Protein AF-A0A925M366-F1 (afdb_monomer_lite)

Secondary structure (DSSP, 8-state):
--------------------HHHHHHHHHHHHHHHHHHHHHHHHHHHHHHHHHHHHHHHHHHHHHHHHHHHHHHHHHSSS--EEE-SSTT--EEEE-TTHHHHHSS-GG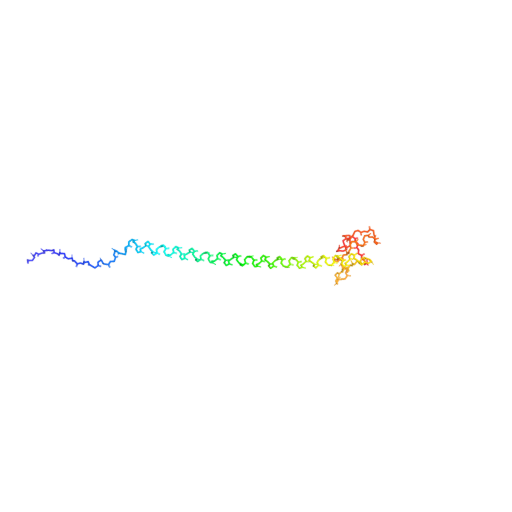GTGGGSS----

pLDDT: mean 82.75, std 18.47, range [36.94, 98.25]

Sequence (120 aa):
MTKRQFQPSQKPAQAAKGETAAARSQSFEGTLEAQVQTRTAALQRENEQLRAELQAQQQVEAALRQREEQFRTLVNNVPGAVYSAAFDDDWTIAFISDAIAKLSGYPAADFINNKARSFN

Foldseek 3Di:
DDDDDDDDDDDDPPPDDDPDPVNVVVVVVVVVVVVVVVVVVVVVVVVVVVVVVVVVVVVVVVVVVVVVVVVLVVQVPDPAKDWQADPDPQSATCFIDQRVCVVPVDGRVCRHRCNNHGPD

Structure (mmCIF, N/CA/C/O backbone):
data_AF-A0A925M366-F1
#
_entry.id   AF-A0A925M366-F1
#
loop_
_atom_site.group_PDB
_atom_site.id
_atom_site.type_symbol
_atom_site.label_atom_id
_atom_site.label_alt_id
_atom_site.label_comp_id
_atom_site.label_asym_id
_atom_site.label_entity_id
_atom_site.label_seq_id
_atom_site.pdbx_PDB_ins_code
_atom_site.Cartn_x
_atom_site.Cartn_y
_atom_site.Cartn_z
_atom_site.occupancy
_atom_site.B_iso_or_equiv
_atom_site.auth_seq_id
_atom_site.auth_comp_id
_atom_site.auth_asym_id
_atom_site.auth_atom_id
_atom_site.pdbx_PDB_model_num
ATOM 1 N N . MET A 1 1 ? -31.324 -17.890 105.536 1.00 40.03 1 MET A N 1
ATOM 2 C CA . MET A 1 1 ? -32.429 -18.646 104.903 1.00 40.03 1 MET A CA 1
ATOM 3 C C . MET A 1 1 ? -32.949 -17.796 103.743 1.00 40.03 1 MET A C 1
ATOM 5 O O . MET A 1 1 ? -33.721 -16.886 103.968 1.00 40.03 1 MET A O 1
ATOM 9 N N . THR A 1 2 ? -32.288 -17.757 102.588 1.00 42.16 2 THR A N 1
ATOM 10 C CA . THR A 1 2 ? -32.441 -18.664 101.430 1.00 42.16 2 THR A CA 1
ATOM 11 C C . THR A 1 2 ? -33.893 -18.919 101.032 1.00 42.16 2 THR A C 1
ATOM 13 O O . THR A 1 2 ? -34.525 -19.808 101.591 1.00 42.16 2 THR A O 1
ATOM 16 N N . LYS A 1 3 ? -34.347 -18.227 99.979 1.00 41.47 3 LYS A N 1
ATOM 17 C CA . LYS A 1 3 ? -34.915 -18.854 98.775 1.00 41.47 3 LYS A CA 1
ATOM 18 C C . LYS A 1 3 ? -34.764 -17.914 97.565 1.00 41.47 3 LYS A C 1
ATOM 20 O O . LYS A 1 3 ? -35.286 -16.807 97.554 1.00 41.47 3 LYS A O 1
ATOM 25 N N . ARG A 1 4 ? -34.002 -18.394 96.569 1.00 40.72 4 ARG A N 1
ATOM 26 C CA . ARG A 1 4 ? -34.076 -18.028 95.138 1.00 40.72 4 ARG A CA 1
ATOM 27 C C . ARG A 1 4 ? -35.538 -18.253 94.662 1.00 40.72 4 ARG A C 1
ATOM 29 O O . ARG A 1 4 ? -36.223 -19.065 95.272 1.00 40.72 4 ARG A O 1
ATOM 36 N N . GLN A 1 5 ? -36.066 -17.672 93.582 1.00 42.81 5 GLN A N 1
ATOM 37 C CA . GLN A 1 5 ? -35.532 -17.712 92.216 1.00 42.81 5 GLN A CA 1
ATOM 38 C C . GLN A 1 5 ? -36.506 -17.008 91.233 1.00 42.81 5 GLN A C 1
ATOM 40 O O . GLN A 1 5 ? -37.693 -16.914 91.524 1.00 42.81 5 GLN A O 1
ATOM 45 N N . PHE A 1 6 ? -35.974 -16.667 90.049 1.00 38.00 6 PHE A N 1
ATOM 46 C CA . PHE A 1 6 ? -36.615 -16.366 88.750 1.00 38.00 6 PHE A CA 1
ATOM 47 C C . PHE A 1 6 ? -36.906 -14.904 88.335 1.00 38.00 6 PHE A C 1
ATOM 49 O O . PHE A 1 6 ? -37.836 -14.257 88.799 1.00 38.00 6 PHE A O 1
ATOM 56 N N . GLN A 1 7 ? -36.100 -14.445 87.361 1.00 46.34 7 GLN A N 1
ATOM 57 C CA . GLN A 1 7 ? -36.382 -13.359 86.405 1.00 46.34 7 GLN A CA 1
ATOM 58 C C . GLN A 1 7 ? -37.343 -13.851 85.299 1.00 46.34 7 GLN A C 1
ATOM 60 O O . GLN A 1 7 ? -37.496 -15.062 85.122 1.00 46.34 7 GLN A O 1
ATOM 65 N N . PRO A 1 8 ? -37.903 -12.941 84.483 1.00 40.06 8 PRO A N 1
ATOM 66 C CA . PRO A 1 8 ? -37.316 -12.727 83.146 1.00 40.06 8 PRO A CA 1
ATOM 67 C C . PRO A 1 8 ? -37.178 -11.221 82.823 1.00 40.06 8 PRO A C 1
ATOM 69 O O . PRO A 1 8 ? -38.044 -10.421 83.145 1.00 40.06 8 PRO A O 1
ATOM 72 N N . SER A 1 9 ? -36.031 -10.728 82.347 1.00 50.91 9 SER A N 1
ATOM 73 C CA . SER A 1 9 ? -35.633 -10.709 80.927 1.00 50.91 9 SER A CA 1
ATOM 74 C C . SER A 1 9 ? -36.702 -10.136 79.986 1.00 50.91 9 SER A C 1
ATOM 76 O O . SER A 1 9 ? -37.484 -10.890 79.420 1.00 50.91 9 SER A O 1
ATOM 78 N N . GLN A 1 10 ? -36.668 -8.820 79.741 1.00 36.94 10 GLN A N 1
ATOM 79 C CA . GLN A 1 10 ? -37.194 -8.230 78.504 1.00 36.94 10 GLN A CA 1
ATOM 80 C C . GLN A 1 10 ? -36.236 -7.156 77.964 1.00 36.94 10 GLN A C 1
ATOM 82 O O . GLN A 1 10 ? -36.308 -5.983 78.311 1.00 36.94 10 GLN A O 1
ATOM 87 N N . LYS A 1 11 ? -35.338 -7.575 77.065 1.00 57.09 11 LYS A N 1
ATOM 88 C CA . LYS A 1 11 ? -35.085 -6.802 75.840 1.00 57.09 11 LYS A CA 1
ATOM 89 C C . LYS A 1 11 ? -36.143 -7.262 74.835 1.00 57.09 11 LYS A C 1
ATOM 91 O O . LYS A 1 11 ? -36.326 -8.470 74.690 1.00 57.09 11 LYS A O 1
ATOM 96 N N . PRO A 1 12 ? -36.770 -6.338 74.099 1.00 40.78 12 PRO A N 1
ATOM 97 C CA . PRO A 1 12 ? -36.483 -6.367 72.672 1.00 40.78 12 PRO A CA 1
ATOM 98 C C . PRO A 1 12 ? -36.425 -4.955 72.081 1.00 40.78 12 PRO A C 1
ATOM 100 O O . PRO A 1 12 ? -37.433 -4.279 71.934 1.00 40.78 12 PRO A O 1
ATOM 103 N N . ALA A 1 13 ? -35.236 -4.549 71.647 1.00 43.12 13 ALA A N 1
ATOM 104 C CA . ALA A 1 13 ? -35.101 -3.618 70.533 1.00 43.12 13 ALA A CA 1
ATOM 105 C C . ALA A 1 13 ? -34.623 -4.434 69.322 1.00 43.12 13 ALA A C 1
ATOM 107 O O . ALA A 1 13 ? -33.474 -4.350 68.905 1.00 43.12 13 ALA A O 1
ATOM 108 N N . GLN A 1 14 ? -35.488 -5.323 68.823 1.00 45.84 14 GLN A N 1
ATOM 109 C CA . GLN A 1 14 ? -35.376 -5.860 67.466 1.00 45.84 14 GLN A CA 1
ATOM 110 C C . GLN A 1 14 ? -36.300 -5.023 66.579 1.00 45.84 14 GLN A C 1
ATOM 112 O O . GLN A 1 14 ? -37.423 -5.416 66.292 1.00 45.84 14 GLN A O 1
ATOM 117 N N . ALA A 1 15 ? -35.833 -3.843 66.181 1.00 45.72 15 ALA A N 1
ATOM 118 C CA . ALA A 1 15 ? -36.471 -3.025 65.158 1.00 45.72 15 ALA A CA 1
ATOM 119 C C . ALA A 1 15 ? -35.486 -2.881 63.993 1.00 45.72 15 ALA A C 1
ATOM 121 O O . ALA A 1 15 ? -34.684 -1.960 63.991 1.00 45.72 15 ALA A O 1
ATOM 122 N N . ALA A 1 16 ? -35.483 -3.857 63.078 1.00 49.22 16 ALA A N 1
ATOM 123 C CA . ALA A 1 16 ? -34.928 -3.7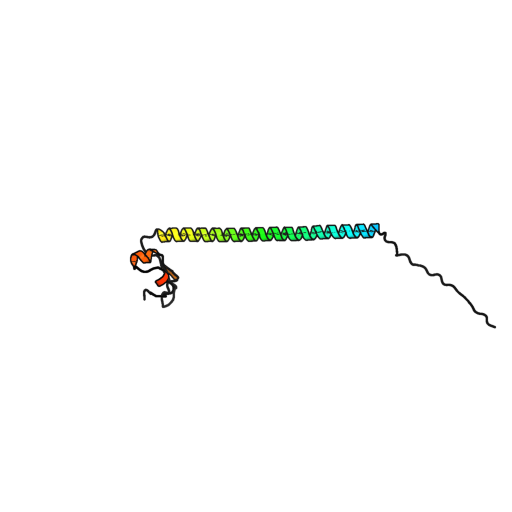56 61.717 1.00 49.22 16 ALA A CA 1
ATOM 124 C C . ALA A 1 16 ? -35.097 -5.099 60.974 1.00 49.22 16 ALA A C 1
ATOM 126 O O . ALA A 1 16 ? -34.134 -5.719 60.532 1.00 49.22 16 ALA A O 1
ATOM 127 N N . LYS A 1 17 ? -36.322 -5.624 60.890 1.00 51.56 17 LYS A N 1
ATOM 128 C CA . LYS A 1 17 ? -36.643 -6.754 60.002 1.00 51.56 17 LYS A CA 1
ATOM 129 C C . LYS A 1 17 ? -37.969 -6.454 59.323 1.00 51.56 17 LYS A C 1
ATOM 131 O O . LYS A 1 17 ? -39.011 -6.926 59.754 1.00 51.56 17 LYS A O 1
ATOM 136 N N . GLY A 1 18 ? -37.929 -5.579 58.328 1.00 52.38 18 GLY A N 1
ATOM 137 C CA . GLY A 1 18 ? -39.141 -5.141 57.647 1.00 52.38 18 GLY A CA 1
ATOM 138 C C . GLY A 1 18 ? -38.924 -4.016 56.650 1.00 52.38 18 GLY A C 1
ATOM 139 O O . GLY A 1 18 ? -39.794 -3.166 56.522 1.00 52.38 18 GLY A O 1
ATOM 140 N N . GLU A 1 19 ? -37.791 -3.979 55.947 1.00 52.44 19 GLU A N 1
ATOM 141 C CA . GLU A 1 19 ? -37.792 -3.293 54.654 1.00 52.44 19 GLU A CA 1
ATOM 142 C C . GLU A 1 19 ? -38.604 -4.167 53.697 1.00 52.44 19 GLU A C 1
ATOM 144 O O . GLU A 1 19 ? -3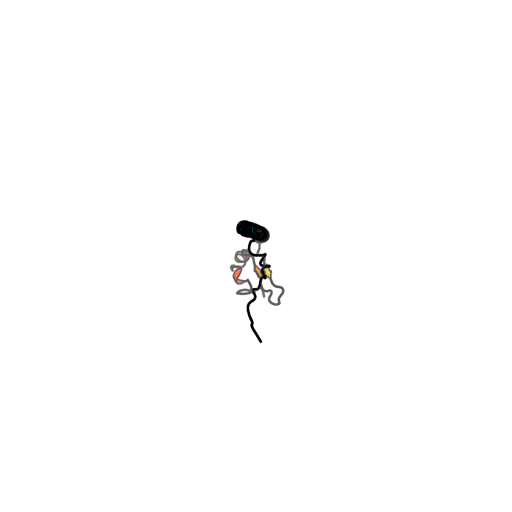8.306 -5.343 53.474 1.00 52.44 19 GLU A O 1
ATOM 149 N N . THR A 1 20 ? -39.727 -3.620 53.253 1.00 58.50 20 THR A N 1
ATOM 150 C CA . THR A 1 20 ? -40.792 -4.314 52.537 1.00 58.50 20 THR A CA 1
ATOM 151 C C . THR A 1 20 ? -40.269 -4.967 51.253 1.00 58.50 20 THR A C 1
ATOM 153 O O . THR A 1 20 ? -39.480 -4.385 50.510 1.00 58.50 20 THR A O 1
ATOM 156 N N . ALA A 1 21 ? -40.733 -6.184 50.948 1.00 61.47 21 ALA A N 1
ATOM 157 C CA . ALA A 1 21 ? -40.366 -6.914 49.727 1.00 61.47 21 ALA A CA 1
ATOM 158 C C . ALA A 1 21 ? -40.591 -6.091 48.436 1.00 61.47 21 ALA A C 1
ATOM 160 O O . ALA A 1 21 ? -39.875 -6.274 47.453 1.00 61.47 21 ALA A O 1
ATOM 161 N N . ALA A 1 22 ? -41.530 -5.139 48.467 1.00 61.41 22 ALA A N 1
ATOM 162 C CA . ALA A 1 22 ? -41.773 -4.168 47.404 1.00 61.41 22 ALA A CA 1
ATOM 163 C C . ALA A 1 22 ? -40.613 -3.168 47.226 1.00 61.41 22 ALA A C 1
ATOM 165 O O . ALA A 1 22 ? -40.162 -2.973 46.103 1.00 61.41 22 ALA A O 1
ATOM 166 N N . ALA A 1 23 ? -40.063 -2.605 48.311 1.00 65.38 23 ALA A N 1
ATOM 167 C CA . ALA A 1 23 ? -38.923 -1.685 48.250 1.00 65.38 23 ALA A CA 1
ATOM 168 C C . ALA A 1 23 ? -37.643 -2.385 47.758 1.00 65.38 23 ALA A C 1
ATOM 170 O O . ALA A 1 23 ? -36.874 -1.815 46.982 1.00 65.38 23 ALA A O 1
ATOM 171 N N . ARG A 1 24 ? -37.441 -3.651 48.153 1.00 69.69 24 ARG A N 1
ATOM 172 C CA . ARG A 1 24 ? -36.316 -4.477 47.682 1.00 69.69 24 ARG A CA 1
ATOM 173 C C . ARG A 1 24 ? -36.447 -4.848 46.201 1.00 69.69 24 ARG A C 1
ATOM 175 O O . ARG A 1 24 ? -35.441 -4.849 45.500 1.00 69.69 24 ARG A O 1
ATOM 182 N N . SER A 1 25 ? -37.667 -5.114 45.729 1.00 68.38 25 SER A N 1
ATOM 183 C CA . SER A 1 25 ? -37.940 -5.386 44.309 1.00 68.38 25 SER A CA 1
ATOM 184 C C . SER A 1 25 ? -37.753 -4.128 43.459 1.00 68.38 25 SER A C 1
ATOM 186 O O . SER A 1 25 ? -37.013 -4.174 42.488 1.00 68.38 25 SER A O 1
ATOM 188 N N . GLN A 1 26 ? -38.288 -2.981 43.892 1.00 72.62 26 GLN A N 1
ATOM 189 C CA . GLN A 1 26 ? -38.121 -1.695 43.198 1.00 72.62 26 GLN A CA 1
ATOM 190 C C . GLN A 1 26 ? -36.655 -1.239 43.135 1.00 72.62 26 GLN A C 1
ATOM 192 O O . GLN A 1 26 ? -36.201 -0.725 42.116 1.00 72.62 26 GLN A O 1
ATOM 197 N N . SER A 1 27 ? -35.884 -1.472 44.202 1.00 71.81 27 SER A N 1
ATOM 198 C CA . SER A 1 27 ? -34.450 -1.150 44.240 1.00 71.81 27 SER A CA 1
ATOM 199 C C . SER A 1 27 ? -33.619 -2.081 43.343 1.00 71.81 27 SER A C 1
ATOM 201 O O . SER A 1 27 ? -32.616 -1.661 42.762 1.00 71.81 27 SER A O 1
ATOM 203 N N . PHE A 1 28 ? -34.033 -3.345 43.205 1.00 77.62 28 PHE A N 1
ATOM 204 C CA . PHE A 1 28 ? -33.409 -4.310 42.297 1.00 77.62 28 PHE A CA 1
ATOM 205 C C . PHE A 1 28 ? -33.729 -4.012 40.822 1.00 77.62 28 PHE A C 1
ATOM 207 O O . PHE A 1 28 ? -32.852 -4.079 39.965 1.00 77.62 28 PHE A O 1
ATOM 214 N N . GLU A 1 29 ? -34.965 -3.615 40.526 1.00 76.00 29 GLU A N 1
ATOM 215 C CA . GLU A 1 29 ? -35.413 -3.255 39.177 1.00 76.00 29 GLU A CA 1
ATOM 216 C C . GLU A 1 29 ? -34.717 -1.975 38.685 1.00 76.00 29 GLU A C 1
ATOM 218 O O . GLU A 1 29 ? -34.107 -1.973 37.616 1.00 76.00 29 GLU A O 1
ATOM 223 N N . GLY A 1 30 ? -34.640 -0.941 39.534 1.00 84.38 30 GLY A N 1
ATOM 224 C CA . GLY A 1 30 ? -33.889 0.281 39.224 1.00 84.38 30 GLY A CA 1
ATOM 225 C C . GLY A 1 30 ? -32.380 0.059 39.045 1.00 84.38 30 GLY A C 1
ATOM 226 O O . GLY A 1 30 ? -31.742 0.731 38.233 1.00 84.38 30 GLY A O 1
ATOM 227 N N . THR A 1 31 ? -31.785 -0.916 39.746 1.00 84.38 31 THR A N 1
ATOM 228 C CA . THR A 1 31 ? -30.366 -1.269 39.536 1.00 84.38 31 THR A CA 1
ATOM 229 C C . THR A 1 31 ? -30.140 -2.061 38.251 1.00 84.38 31 THR A C 1
ATOM 231 O O . THR A 1 31 ? -29.103 -1.872 37.612 1.00 84.38 31 THR A O 1
ATOM 234 N N . LEU A 1 32 ? -31.091 -2.899 37.827 1.00 86.25 32 LEU A N 1
ATOM 235 C CA . LEU A 1 32 ? -31.013 -3.614 36.552 1.00 86.25 32 LEU A CA 1
ATOM 236 C C . LEU A 1 32 ? -31.153 -2.656 35.362 1.00 86.25 32 LEU A C 1
ATOM 238 O O . LEU A 1 32 ? -30.352 -2.720 34.429 1.00 86.25 32 LEU A O 1
ATOM 242 N N . GLU A 1 33 ? -32.107 -1.727 35.417 1.00 90.19 33 GLU A N 1
ATOM 243 C CA . GLU A 1 33 ? -32.285 -0.699 34.385 1.00 90.19 33 GLU A CA 1
ATOM 244 C C . GLU A 1 33 ? -31.044 0.190 34.249 1.00 90.19 33 GLU A C 1
ATOM 246 O O . GLU A 1 33 ? -30.544 0.392 33.139 1.00 90.19 33 GLU A O 1
ATOM 251 N N . ALA A 1 34 ? -30.476 0.641 35.373 1.00 88.50 34 ALA A N 1
ATOM 252 C CA . ALA A 1 34 ? -29.236 1.413 35.372 1.00 88.50 34 ALA A CA 1
ATOM 253 C C . ALA A 1 34 ? -28.059 0.621 34.769 1.00 88.50 34 ALA A C 1
ATOM 255 O O . ALA A 1 34 ? -27.248 1.176 34.017 1.00 88.50 34 ALA A O 1
ATOM 256 N N . GLN A 1 35 ? -27.969 -0.688 35.042 1.00 90.38 35 GLN A N 1
ATOM 257 C CA . GLN A 1 35 ? -26.951 -1.553 34.438 1.00 90.38 35 GLN A CA 1
ATOM 258 C C . GLN A 1 35 ? -27.147 -1.725 32.928 1.00 90.38 35 GLN A C 1
ATOM 260 O O . GLN A 1 35 ? -26.165 -1.653 32.183 1.00 90.38 35 GLN A O 1
ATOM 265 N N . VAL A 1 36 ? -28.382 -1.926 32.460 1.00 92.00 36 VAL A N 1
ATOM 266 C CA . VAL A 1 36 ? -28.694 -2.047 31.026 1.00 92.00 36 VAL A CA 1
ATOM 267 C C . VAL A 1 36 ? -28.353 -0.752 30.296 1.00 92.00 36 VAL A C 1
ATOM 269 O O . VAL A 1 36 ? -27.680 -0.801 29.266 1.00 92.00 36 VAL A O 1
ATOM 272 N N . GLN A 1 37 ? -28.736 0.403 30.842 1.00 91.69 37 GLN A N 1
ATOM 273 C CA . GLN A 1 37 ? -28.399 1.706 30.262 1.00 91.69 37 GLN A CA 1
ATOM 274 C C . GLN A 1 37 ? -26.884 1.916 30.194 1.00 91.69 37 GLN A C 1
ATOM 276 O O . GLN A 1 37 ? -26.356 2.286 29.146 1.00 91.69 37 GLN A O 1
ATOM 281 N N . THR A 1 38 ? -26.167 1.593 31.275 1.00 93.38 38 THR A N 1
ATOM 282 C CA . THR A 1 38 ? -24.704 1.728 31.333 1.00 93.38 38 THR A CA 1
ATOM 283 C C . THR A 1 38 ? -24.015 0.845 30.293 1.00 93.38 38 THR A C 1
ATOM 285 O O . THR A 1 38 ? -23.139 1.317 29.565 1.00 93.38 38 THR A O 1
ATOM 288 N N . ARG A 1 39 ? -24.420 -0.429 30.180 1.00 92.75 39 ARG A N 1
ATOM 289 C CA . ARG A 1 39 ? -23.857 -1.351 29.180 1.00 92.75 39 ARG A CA 1
ATOM 290 C C . ARG A 1 39 ? -24.211 -0.941 27.755 1.00 92.75 39 ARG A C 1
ATOM 292 O O . ARG A 1 39 ? -23.345 -0.996 26.890 1.00 92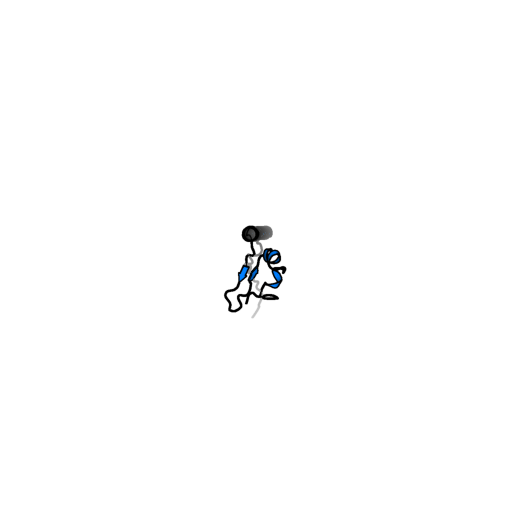.75 39 ARG A O 1
ATOM 299 N N . THR A 1 40 ? -25.440 -0.493 27.517 1.00 91.81 40 THR A N 1
ATOM 300 C CA . THR A 1 40 ? -25.879 -0.030 26.191 1.00 91.81 40 THR A CA 1
ATOM 301 C C . THR A 1 40 ? -25.068 1.184 25.748 1.00 91.81 40 THR A C 1
ATOM 303 O O . THR A 1 40 ? -24.543 1.191 24.638 1.00 91.81 40 THR A O 1
ATOM 306 N N . ALA A 1 41 ? -24.852 2.152 26.642 1.00 93.81 41 ALA A N 1
ATOM 307 C CA . ALA A 1 41 ? -24.026 3.323 26.362 1.00 93.81 41 ALA A CA 1
ATOM 308 C C . ALA A 1 41 ? -22.538 2.981 26.158 1.00 93.81 41 ALA A C 1
ATOM 310 O O . ALA A 1 41 ? -21.837 3.683 25.432 1.00 93.81 41 ALA A O 1
ATOM 311 N N . ALA A 1 42 ? -22.018 1.937 26.811 1.00 93.50 42 ALA A N 1
ATOM 312 C CA . ALA A 1 42 ? -20.653 1.461 26.573 1.00 93.50 42 ALA A CA 1
ATOM 313 C C . ALA A 1 42 ? -20.522 0.800 2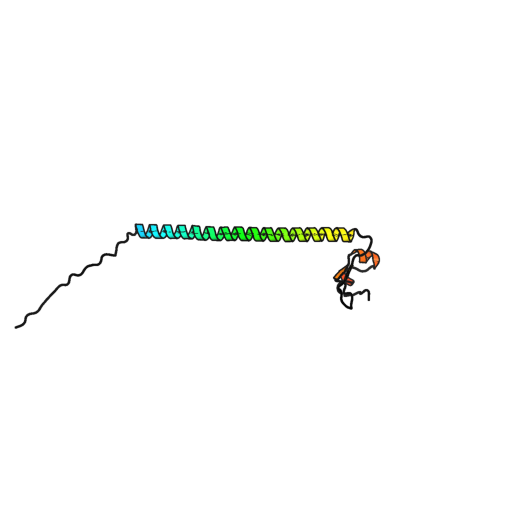5.190 1.00 93.50 42 ALA A C 1
ATOM 315 O O . ALA A 1 42 ? -19.626 1.160 24.432 1.00 93.50 42 ALA A O 1
ATOM 316 N N . LEU A 1 43 ? -21.458 -0.085 24.832 1.00 94.50 43 LEU A N 1
ATOM 317 C CA . LEU A 1 43 ? -21.481 -0.757 23.529 1.00 94.50 43 LEU A CA 1
ATOM 318 C C . LEU A 1 43 ? -21.698 0.217 22.370 1.00 94.50 43 LEU A C 1
ATOM 320 O O . LEU A 1 43 ? -21.092 0.062 21.317 1.00 94.50 43 LEU A O 1
ATOM 324 N N . GLN A 1 44 ? -22.554 1.225 22.546 1.00 96.06 44 GLN A N 1
ATOM 325 C CA . GLN A 1 44 ? -22.765 2.260 21.533 1.00 96.06 44 GLN A CA 1
ATOM 326 C C . GLN A 1 44 ? -21.483 3.049 21.277 1.00 96.06 44 GLN A C 1
ATOM 328 O O . GLN A 1 44 ? -21.100 3.207 20.122 1.00 96.06 44 GLN A O 1
ATOM 333 N N . ARG A 1 45 ? -20.779 3.452 22.341 1.00 95.38 45 ARG A N 1
ATOM 334 C CA . ARG A 1 45 ? -19.481 4.128 22.219 1.00 95.38 45 ARG A CA 1
ATOM 335 C C . ARG A 1 45 ? -18.445 3.260 21.511 1.00 95.38 45 ARG A C 1
ATOM 337 O O . ARG A 1 45 ? -17.753 3.745 20.625 1.00 95.38 45 ARG A O 1
ATOM 344 N N . GLU A 1 46 ? -18.367 1.979 21.859 1.00 96.00 46 GLU A N 1
ATOM 345 C CA . GLU A 1 46 ? -17.472 1.036 21.183 1.00 96.00 46 GLU A CA 1
ATOM 346 C C . GLU A 1 46 ? -17.841 0.872 19.701 1.00 96.00 46 GLU A C 1
ATOM 348 O O . GLU A 1 46 ? -16.971 0.886 18.834 1.00 96.00 46 GLU A O 1
ATOM 353 N N . ASN A 1 47 ? -19.134 0.790 19.380 1.00 97.06 47 ASN A N 1
ATOM 354 C CA . ASN A 1 47 ? -19.588 0.680 17.997 1.00 97.06 47 ASN A CA 1
ATOM 355 C C . ASN A 1 47 ? -19.251 1.932 17.177 1.00 97.06 47 ASN A C 1
ATOM 357 O O . ASN A 1 47 ? -18.830 1.816 16.028 1.00 97.06 47 ASN A O 1
ATOM 361 N N . GLU A 1 48 ? -19.421 3.118 17.758 1.00 97.50 48 GLU A N 1
ATOM 362 C CA . GLU A 1 48 ? -19.045 4.388 17.133 1.00 97.50 48 GLU A CA 1
ATOM 363 C C . GLU A 1 48 ? -17.537 4.469 16.896 1.00 97.50 48 GLU A C 1
ATOM 365 O O . GLU A 1 48 ? -17.113 4.831 15.796 1.00 97.50 48 GLU A O 1
ATOM 370 N N . GLN A 1 49 ? -16.734 4.059 17.881 1.00 97.44 49 GLN A N 1
ATOM 371 C CA . GLN A 1 49 ? -15.282 4.013 17.745 1.00 97.44 49 GLN A CA 1
ATOM 372 C C . GLN A 1 49 ? -14.857 3.058 16.621 1.00 97.44 49 GLN A C 1
ATOM 374 O O . GLN A 1 49 ? -14.112 3.458 15.728 1.00 97.44 49 GLN A O 1
ATOM 379 N N . LEU A 1 50 ? -15.380 1.829 16.602 1.00 97.75 50 LEU A N 1
ATOM 380 C CA . LEU A 1 50 ? -15.060 0.845 15.563 1.00 97.75 50 LEU A CA 1
ATOM 381 C C . LEU A 1 50 ? -15.466 1.327 14.165 1.00 97.75 50 LEU A C 1
ATOM 383 O O . LEU A 1 50 ? -14.743 1.106 13.194 1.00 97.75 50 LEU A O 1
ATOM 387 N N . ARG A 1 51 ? -16.608 2.013 14.041 1.00 98.00 51 ARG A N 1
ATOM 388 C CA . ARG A 1 51 ? -17.023 2.616 12.765 1.00 98.00 51 ARG A CA 1
ATOM 389 C C . ARG A 1 51 ? -16.057 3.707 12.317 1.00 98.00 51 ARG A C 1
ATOM 391 O O . ARG A 1 51 ? -15.729 3.755 11.133 1.00 98.00 51 ARG A O 1
ATOM 398 N N . ALA A 1 52 ? -15.603 4.557 13.236 1.00 97.50 52 ALA A N 1
ATOM 399 C CA . ALA A 1 52 ? -14.633 5.601 12.928 1.00 97.50 52 ALA A CA 1
ATOM 400 C C . ALA A 1 52 ? -13.283 5.007 12.492 1.00 97.50 52 ALA A C 1
ATOM 402 O O . ALA A 1 52 ? -12.713 5.452 11.496 1.00 97.50 52 ALA A O 1
ATOM 403 N N . GLU A 1 53 ? -12.807 3.962 13.174 1.00 97.88 53 GLU A N 1
ATOM 404 C CA . GLU A 1 53 ? -11.586 3.238 12.800 1.00 97.88 53 GLU A CA 1
ATOM 405 C C . GLU A 1 53 ? -11.710 2.593 11.414 1.00 97.88 53 GLU A C 1
ATOM 407 O O . GLU A 1 53 ? -10.815 2.747 10.581 1.00 97.88 53 GLU A O 1
ATOM 412 N N . LEU A 1 54 ? -12.842 1.942 11.124 1.00 98.25 54 LEU A N 1
ATOM 413 C CA . LEU A 1 54 ? -13.104 1.355 9.809 1.00 98.25 54 LEU A CA 1
ATOM 414 C C . LEU A 1 54 ? -13.116 2.422 8.708 1.00 98.25 54 LEU A C 1
ATOM 416 O O . LEU A 1 54 ? -12.505 2.229 7.658 1.00 98.25 54 LEU A O 1
ATOM 420 N N . GLN A 1 55 ? -13.776 3.560 8.942 1.00 98.06 55 GLN A N 1
ATOM 421 C CA . GLN A 1 55 ? -13.772 4.664 7.981 1.00 98.06 55 GLN A CA 1
ATOM 422 C C . GLN A 1 55 ? -12.362 5.219 7.756 1.00 98.06 55 GLN A C 1
ATOM 424 O O . GLN A 1 55 ? -11.989 5.473 6.611 1.00 98.06 55 GLN A O 1
ATOM 429 N N . ALA A 1 56 ? -11.565 5.376 8.815 1.00 97.69 56 ALA A N 1
ATOM 430 C CA . ALA A 1 56 ? -10.186 5.837 8.697 1.00 97.69 56 ALA A CA 1
ATOM 431 C C . ALA A 1 56 ? -9.330 4.857 7.875 1.00 97.69 56 ALA A C 1
ATOM 433 O O . ALA A 1 56 ? -8.608 5.284 6.973 1.00 97.69 56 ALA A O 1
ATOM 434 N N . GLN A 1 57 ? -9.458 3.549 8.120 1.00 98.19 57 GLN A N 1
ATOM 435 C CA . GLN A 1 57 ? -8.764 2.521 7.336 1.00 98.19 57 GLN A CA 1
ATOM 436 C C . GLN A 1 57 ? -9.159 2.568 5.857 1.00 98.19 57 GLN A C 1
ATOM 438 O O . GLN A 1 57 ? -8.284 2.594 4.992 1.00 98.19 57 GLN A O 1
ATOM 443 N N . GLN A 1 58 ? -10.458 2.661 5.563 1.00 98.06 58 GLN A N 1
ATOM 444 C CA . GLN A 1 58 ? -10.958 2.749 4.188 1.00 98.06 58 GLN A CA 1
ATOM 445 C C . GLN A 1 58 ? -10.434 3.988 3.455 1.00 98.06 58 GLN A C 1
ATOM 447 O O . GLN A 1 58 ? -10.094 3.908 2.275 1.00 98.06 58 GLN A O 1
ATOM 452 N N . GLN A 1 59 ? -10.336 5.133 4.135 1.00 97.44 59 GLN A N 1
ATOM 453 C CA . GLN A 1 59 ? -9.776 6.350 3.543 1.00 97.44 59 GLN A CA 1
ATOM 454 C C . GLN A 1 59 ? -8.288 6.193 3.214 1.00 97.44 59 GLN A C 1
ATOM 456 O O . GLN A 1 59 ? -7.854 6.602 2.135 1.00 97.44 59 GLN A O 1
ATOM 461 N N . VAL A 1 60 ? -7.513 5.579 4.112 1.00 97.56 60 VAL A N 1
ATOM 462 C CA . VAL A 1 60 ? -6.087 5.301 3.880 1.00 97.56 60 VAL A CA 1
ATOM 463 C C . VAL A 1 60 ? -5.905 4.332 2.712 1.00 97.56 60 VAL A C 1
ATOM 465 O O . VAL A 1 60 ? -5.086 4.592 1.830 1.00 97.56 60 VAL A O 1
ATOM 468 N N . GLU A 1 61 ? -6.690 3.256 2.658 1.00 98.00 61 GLU A N 1
ATOM 469 C CA . GLU A 1 61 ? -6.638 2.273 1.572 1.00 98.00 61 GLU A CA 1
ATOM 470 C C . GLU A 1 61 ? -7.013 2.898 0.222 1.00 98.00 61 GLU A C 1
ATOM 472 O O . GLU A 1 61 ? -6.300 2.717 -0.766 1.00 98.00 61 GLU A O 1
ATOM 477 N N . ALA A 1 62 ? -8.083 3.697 0.180 1.00 97.75 62 ALA A N 1
ATOM 478 C CA . ALA A 1 62 ? -8.502 4.397 -1.030 1.00 97.75 62 ALA A CA 1
ATOM 479 C C . ALA A 1 62 ? -7.423 5.371 -1.525 1.00 97.75 62 ALA A C 1
ATOM 481 O O . ALA A 1 62 ? -7.105 5.391 -2.716 1.00 97.75 62 ALA A O 1
ATOM 482 N N . ALA A 1 63 ? -6.813 6.140 -0.618 1.00 97.00 63 ALA A N 1
ATOM 483 C CA . ALA A 1 63 ? -5.731 7.056 -0.962 1.00 97.00 63 ALA A CA 1
ATOM 484 C C . ALA A 1 63 ? -4.485 6.313 -1.473 1.00 97.00 63 ALA A C 1
ATOM 486 O O . ALA A 1 63 ? -3.858 6.760 -2.438 1.00 97.00 63 ALA A O 1
ATOM 487 N N . LEU A 1 64 ? -4.134 5.176 -0.862 1.00 97.56 64 LEU A N 1
ATOM 488 C CA . LEU A 1 64 ? -3.022 4.336 -1.304 1.00 97.56 64 LEU A CA 1
ATOM 489 C C . LEU A 1 64 ? -3.285 3.766 -2.700 1.00 97.56 64 LEU A C 1
ATOM 491 O O . LEU A 1 64 ? -2.444 3.903 -3.588 1.00 97.56 64 LEU A O 1
ATOM 495 N N . ARG A 1 65 ? -4.473 3.197 -2.916 1.00 97.00 65 ARG A N 1
ATOM 496 C CA . ARG A 1 65 ? -4.881 2.645 -4.209 1.00 97.00 65 ARG A CA 1
ATOM 497 C C . ARG A 1 65 ? -4.864 3.703 -5.307 1.00 97.00 65 ARG A C 1
ATOM 499 O O . ARG A 1 65 ? -4.334 3.451 -6.384 1.00 97.00 65 ARG A O 1
ATOM 506 N N . GLN A 1 66 ? -5.388 4.894 -5.026 1.00 97.50 66 GLN A N 1
ATOM 507 C CA . GLN A 1 66 ? -5.374 5.995 -5.985 1.00 97.50 66 GLN A CA 1
ATOM 508 C C . GLN A 1 66 ? -3.939 6.392 -6.361 1.00 97.50 66 GLN A C 1
ATOM 510 O O . GLN A 1 66 ? -3.655 6.624 -7.536 1.00 97.50 66 GLN A O 1
ATOM 515 N N . ARG A 1 67 ? -3.020 6.456 -5.388 1.00 96.94 67 ARG A N 1
ATOM 516 C CA . ARG A 1 67 ? -1.604 6.752 -5.658 1.00 96.94 67 ARG A CA 1
ATOM 517 C C . ARG A 1 67 ? -0.942 5.664 -6.497 1.00 96.94 67 ARG A C 1
ATOM 519 O O . ARG A 1 67 ? -0.219 5.999 -7.429 1.00 96.94 67 ARG A O 1
ATOM 526 N N . GLU A 1 68 ? -1.218 4.397 -6.206 1.00 94.88 68 GLU A N 1
ATOM 527 C CA . GLU A 1 68 ? -0.689 3.264 -6.970 1.00 94.88 68 GLU A CA 1
ATOM 528 C C . GLU A 1 68 ? -1.196 3.275 -8.419 1.00 94.88 68 GLU A C 1
ATOM 530 O O . GLU A 1 68 ? -0.421 3.135 -9.363 1.00 94.88 68 GLU A O 1
ATOM 535 N N . GLU A 1 69 ? -2.491 3.520 -8.629 1.00 95.62 69 GLU A N 1
ATOM 536 C CA . GLU A 1 69 ? -3.078 3.627 -9.969 1.00 95.62 69 GLU A CA 1
ATOM 537 C C . GLU A 1 69 ? -2.487 4.806 -10.760 1.00 95.62 69 GLU A C 1
ATOM 539 O O . GLU A 1 69 ? -2.155 4.660 -11.943 1.00 95.62 69 GLU A O 1
ATOM 544 N N . GLN A 1 70 ? -2.291 5.957 -10.110 1.00 95.12 70 GLN A N 1
ATOM 545 C CA . GLN A 1 70 ? -1.621 7.108 -10.719 1.00 95.12 70 GLN A CA 1
ATOM 546 C C . GLN A 1 70 ? -0.164 6.793 -11.070 1.00 95.12 70 GLN A C 1
ATOM 548 O O . GLN A 1 70 ? 0.257 7.060 -12.196 1.00 95.12 70 GLN A O 1
ATOM 553 N N . PHE A 1 71 ? 0.590 6.183 -10.153 1.00 92.94 71 PHE A N 1
ATOM 554 C CA . PHE A 1 71 ? 1.975 5.778 -10.387 1.00 92.94 71 PHE A CA 1
ATOM 555 C C . PHE A 1 71 ? 2.085 4.818 -11.577 1.00 92.94 71 PHE A C 1
ATOM 557 O O . PHE A 1 71 ? 2.841 5.085 -12.513 1.00 92.94 71 PHE A O 1
ATOM 564 N N . ARG A 1 72 ? 1.268 3.757 -11.608 1.00 90.06 72 ARG A N 1
ATOM 565 C CA . ARG A 1 72 ? 1.231 2.796 -12.724 1.00 90.06 72 ARG A CA 1
ATOM 566 C C . ARG A 1 72 ? 0.886 3.468 -14.047 1.00 90.06 72 ARG A C 1
ATOM 568 O O . ARG A 1 72 ? 1.500 3.161 -15.065 1.00 90.06 72 ARG A O 1
ATOM 575 N N . THR A 1 73 ? -0.073 4.391 -14.039 1.00 92.62 73 THR A N 1
ATOM 576 C CA . THR A 1 73 ? -0.452 5.148 -15.240 1.00 92.62 73 THR A CA 1
ATOM 577 C C . THR A 1 73 ? 0.713 5.991 -15.750 1.00 92.62 73 THR A C 1
ATOM 579 O O . THR A 1 73 ? 1.015 5.960 -16.941 1.00 92.62 73 THR A O 1
ATOM 582 N N . LEU A 1 74 ? 1.397 6.714 -14.860 1.00 91.38 74 LEU A N 1
ATOM 583 C CA . LEU A 1 74 ? 2.548 7.540 -15.223 1.00 91.38 74 LEU A CA 1
ATOM 584 C C . LEU A 1 74 ? 3.688 6.693 -15.789 1.00 91.38 74 LEU A C 1
ATOM 586 O O . LEU A 1 74 ? 4.176 6.993 -16.874 1.00 91.38 74 LEU A O 1
ATOM 590 N N . VAL A 1 75 ? 4.061 5.611 -15.102 1.00 93.12 75 VAL A N 1
ATOM 591 C CA . VAL A 1 75 ? 5.135 4.706 -15.536 1.00 93.12 75 VAL A CA 1
ATOM 592 C C . VAL A 1 75 ? 4.829 4.087 -16.901 1.00 93.12 75 VAL A C 1
ATOM 594 O O . VAL A 1 75 ? 5.696 4.075 -17.770 1.00 93.12 75 VAL A O 1
ATOM 597 N N . ASN A 1 76 ? 3.596 3.624 -17.126 1.00 87.75 76 ASN A N 1
ATOM 598 C CA . ASN A 1 76 ? 3.211 2.981 -18.387 1.00 87.75 76 ASN A CA 1
ATOM 599 C C . ASN A 1 76 ? 3.170 3.940 -19.586 1.00 87.75 76 ASN A C 1
ATOM 601 O O . ASN A 1 76 ? 3.248 3.484 -20.726 1.00 87.75 76 ASN A O 1
ATOM 605 N N . ASN A 1 77 ? 3.039 5.245 -19.343 1.00 89.31 77 ASN A N 1
ATOM 606 C CA . ASN A 1 77 ? 3.005 6.258 -20.396 1.00 89.31 77 ASN A CA 1
ATOM 607 C C . ASN A 1 77 ? 4.400 6.774 -20.789 1.00 89.31 77 ASN A C 1
ATOM 609 O O . ASN A 1 77 ? 4.514 7.513 -21.768 1.00 89.31 77 ASN A O 1
ATOM 613 N N . VAL A 1 78 ? 5.463 6.406 -20.063 1.00 89.75 78 VAL A N 1
ATOM 614 C CA . VAL A 1 78 ? 6.835 6.785 -20.426 1.00 89.75 78 VAL A CA 1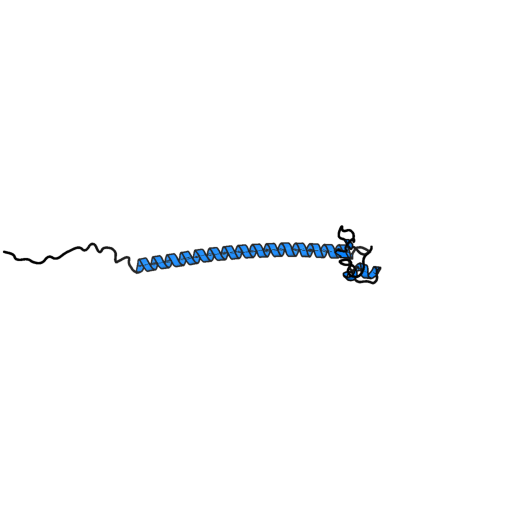
ATOM 615 C C . VAL A 1 78 ? 7.328 5.901 -21.581 1.00 89.75 78 VAL A C 1
ATOM 617 O O . VAL A 1 78 ? 7.291 4.675 -21.474 1.00 89.75 78 VAL A O 1
ATOM 620 N N . PRO A 1 79 ? 7.842 6.479 -22.684 1.00 85.62 79 PRO A N 1
ATOM 621 C CA . PRO A 1 79 ? 8.515 5.713 -23.726 1.00 85.62 79 PRO A CA 1
ATOM 622 C C . PRO A 1 79 ? 9.890 5.243 -23.221 1.00 85.62 79 PRO A C 1
ATOM 624 O O . PRO A 1 79 ? 10.894 5.934 -23.371 1.00 85.62 79 PRO A O 1
ATOM 627 N N . GLY A 1 80 ? 9.927 4.072 -22.585 1.00 89.12 80 GLY A N 1
ATOM 628 C CA . GLY A 1 80 ? 11.136 3.480 -22.011 1.00 89.12 80 GLY A CA 1
ATOM 629 C C . GLY A 1 80 ? 10.827 2.622 -20.785 1.00 89.12 80 GLY A C 1
ATOM 630 O O . GLY A 1 80 ? 9.664 2.393 -20.464 1.00 89.12 80 GLY A O 1
ATOM 631 N N . ALA A 1 81 ? 11.868 2.149 -20.099 1.00 92.12 81 ALA A N 1
ATOM 632 C CA . ALA A 1 81 ? 11.726 1.505 -18.797 1.00 92.12 81 ALA A CA 1
ATOM 633 C C . ALA A 1 81 ? 12.082 2.488 -17.678 1.00 92.12 81 ALA A C 1
ATOM 635 O O . ALA A 1 81 ? 13.111 3.160 -17.741 1.00 92.12 81 ALA A O 1
ATOM 636 N N . VAL A 1 82 ? 11.244 2.547 -16.647 1.00 94.31 82 VAL A N 1
ATOM 637 C CA . VAL A 1 82 ? 11.515 3.291 -15.411 1.00 94.31 82 VAL A CA 1
ATOM 638 C C . VAL A 1 82 ? 12.052 2.309 -14.384 1.00 94.31 82 VAL A C 1
ATOM 640 O O . VAL A 1 82 ? 11.442 1.262 -14.175 1.00 94.31 82 VAL A O 1
ATOM 643 N N . TYR A 1 83 ? 13.161 2.640 -13.731 1.00 92.81 83 TYR A N 1
ATOM 644 C CA . TYR A 1 83 ? 13.702 1.845 -12.634 1.00 92.81 83 TYR A CA 1
ATOM 645 C C . TYR A 1 83 ? 14.036 2.727 -11.433 1.00 92.81 83 TYR A C 1
ATOM 647 O O . TYR A 1 83 ? 14.291 3.924 -11.576 1.00 92.81 83 TYR A O 1
ATOM 655 N N . SER A 1 84 ? 14.027 2.125 -10.249 1.00 92.50 84 SER A N 1
ATOM 656 C CA . SER A 1 84 ? 14.607 2.697 -9.042 1.00 92.50 84 SER A CA 1
ATOM 657 C C . SER A 1 84 ? 15.530 1.672 -8.395 1.00 92.50 84 SER A C 1
ATOM 659 O O . SER A 1 84 ? 15.261 0.467 -8.401 1.00 92.50 84 SER A O 1
ATOM 661 N N . ALA A 1 85 ? 16.635 2.162 -7.854 1.00 93.31 85 ALA A N 1
ATOM 662 C CA . ALA A 1 85 ? 17.637 1.362 -7.173 1.00 93.31 85 ALA A CA 1
ATOM 663 C C . ALA A 1 85 ? 17.859 1.904 -5.761 1.00 93.31 85 ALA A C 1
ATOM 665 O O . ALA A 1 85 ? 17.647 3.094 -5.500 1.00 93.31 85 ALA A O 1
ATOM 666 N N . ALA A 1 86 ? 18.270 1.023 -4.856 1.00 93.00 86 ALA A N 1
ATOM 667 C CA . ALA A 1 86 ? 18.809 1.419 -3.572 1.00 93.00 86 ALA A CA 1
ATOM 668 C C . ALA A 1 86 ? 20.109 2.208 -3.775 1.00 93.00 86 ALA A C 1
ATOM 670 O O . ALA A 1 86 ? 20.830 2.020 -4.755 1.00 93.00 86 ALA A O 1
ATOM 671 N N . PHE A 1 87 ? 20.393 3.107 -2.835 1.00 92.44 87 PHE A N 1
ATOM 672 C CA . PHE A 1 87 ? 21.673 3.801 -2.785 1.00 92.44 87 PHE A CA 1
ATOM 673 C C . PHE A 1 87 ? 22.668 2.964 -1.972 1.00 92.44 87 PHE A C 1
ATOM 675 O O . PHE A 1 87 ? 23.000 3.301 -0.836 1.00 92.44 87 PHE A O 1
ATOM 682 N N . ASP A 1 88 ? 23.051 1.824 -2.539 1.00 92.00 88 ASP A N 1
ATOM 683 C CA . ASP A 1 88 ? 24.067 0.899 -2.037 1.00 92.00 88 ASP A CA 1
ATOM 684 C C . ASP A 1 88 ? 25.160 0.683 -3.101 1.00 92.00 88 ASP A C 1
ATOM 686 O O . ASP A 1 88 ? 25.050 1.171 -4.227 1.00 92.00 88 ASP A O 1
ATOM 690 N N . ASP A 1 89 ? 26.238 -0.017 -2.739 1.00 90.69 89 ASP A N 1
ATOM 691 C CA . ASP A 1 89 ? 27.383 -0.237 -3.638 1.00 90.69 89 ASP A CA 1
ATOM 692 C C . ASP A 1 89 ? 27.015 -1.087 -4.875 1.00 90.69 89 ASP A C 1
ATOM 694 O O . ASP A 1 89 ? 27.663 -0.987 -5.919 1.00 90.69 89 ASP A O 1
ATOM 698 N N . ASP A 1 90 ? 25.948 -1.886 -4.775 1.00 87.88 90 ASP A N 1
ATOM 699 C CA . ASP A 1 90 ? 25.478 -2.815 -5.809 1.00 87.88 90 ASP A CA 1
ATOM 700 C C . ASP A 1 90 ? 24.349 -2.243 -6.688 1.00 87.88 90 ASP A C 1
ATOM 702 O O . ASP A 1 90 ? 23.867 -2.928 -7.601 1.00 87.88 90 ASP A O 1
ATOM 706 N N . TRP A 1 91 ? 23.911 -1.004 -6.430 1.00 90.12 91 TRP A N 1
ATOM 707 C CA . TRP A 1 91 ? 22.750 -0.364 -7.060 1.00 90.12 91 TRP A CA 1
ATOM 708 C C . TRP A 1 91 ? 21.537 -1.295 -7.135 1.00 90.12 91 TRP A C 1
ATOM 710 O O . TRP A 1 91 ? 20.915 -1.461 -8.193 1.00 90.12 91 TRP A O 1
ATOM 720 N N . THR A 1 92 ? 21.214 -1.931 -6.010 1.00 91.31 92 THR A N 1
ATOM 721 C CA . THR A 1 92 ? 20.201 -2.985 -5.940 1.00 91.31 92 THR A CA 1
ATOM 722 C C . THR A 1 92 ? 18.866 -2.491 -6.483 1.00 91.31 92 THR A C 1
ATOM 724 O O . THR A 1 92 ? 18.252 -1.576 -5.930 1.00 91.31 92 THR A O 1
ATOM 727 N N . ILE A 1 93 ? 18.385 -3.104 -7.566 1.00 93.69 93 ILE A N 1
ATOM 728 C CA . ILE A 1 93 ? 17.150 -2.671 -8.230 1.00 93.69 93 ILE A CA 1
ATOM 729 C C . ILE A 1 93 ? 15.949 -2.983 -7.330 1.00 93.69 93 ILE A C 1
ATOM 731 O O . ILE A 1 93 ? 15.587 -4.144 -7.135 1.00 93.69 93 ILE A O 1
ATOM 735 N N . ALA A 1 94 ? 15.301 -1.939 -6.817 1.00 93.25 94 ALA A N 1
ATOM 736 C CA . ALA A 1 94 ? 14.111 -2.045 -5.975 1.00 93.25 94 ALA A CA 1
ATOM 737 C C . ALA A 1 94 ? 12.829 -2.144 -6.813 1.00 93.25 94 ALA A C 1
ATOM 739 O O . ALA A 1 94 ? 11.878 -2.829 -6.438 1.00 93.25 94 ALA A O 1
ATOM 740 N N . PHE A 1 95 ? 12.805 -1.472 -7.965 1.00 93.81 95 PHE A N 1
ATOM 741 C CA . PHE A 1 95 ? 11.689 -1.504 -8.902 1.00 93.81 95 PHE A CA 1
ATOM 742 C C . PHE A 1 95 ? 12.191 -1.329 -10.331 1.00 93.81 95 PHE A C 1
ATOM 744 O O . PHE A 1 95 ? 13.086 -0.529 -10.595 1.00 93.81 95 PHE A O 1
ATOM 751 N N . ILE A 1 96 ? 11.561 -2.029 -11.270 1.00 93.94 96 ILE A N 1
ATOM 752 C CA . ILE A 1 96 ? 11.694 -1.753 -12.695 1.00 93.94 96 ILE A CA 1
ATOM 753 C C . ILE A 1 96 ? 10.361 -2.024 -13.391 1.00 93.94 96 ILE A C 1
ATOM 755 O O . ILE A 1 96 ? 9.698 -3.023 -13.122 1.00 93.94 96 ILE A O 1
ATOM 759 N N . SER A 1 97 ? 9.946 -1.116 -14.269 1.00 94.75 97 SER A N 1
ATOM 760 C CA . SER A 1 97 ? 8.690 -1.223 -15.009 1.00 94.75 97 SER A CA 1
ATOM 761 C C . SER A 1 97 ? 8.715 -2.390 -15.998 1.00 94.75 97 SER A C 1
ATOM 763 O O . SER A 1 97 ? 9.741 -2.614 -16.645 1.00 94.75 97 SER A O 1
ATOM 765 N N . ASP A 1 98 ? 7.564 -3.020 -16.247 1.00 92.94 98 ASP A N 1
ATOM 766 C CA . ASP A 1 98 ? 7.419 -4.129 -17.209 1.00 92.94 98 ASP A CA 1
ATOM 767 C C . ASP A 1 98 ? 7.838 -3.778 -18.645 1.00 92.94 98 ASP A C 1
ATOM 769 O O . ASP A 1 98 ? 8.155 -4.660 -19.445 1.00 92.94 98 ASP A O 1
ATOM 773 N N . ALA A 1 99 ? 7.902 -2.486 -18.981 1.00 93.12 99 ALA A N 1
ATOM 774 C CA . ALA A 1 99 ? 8.423 -2.012 -20.257 1.00 93.12 99 ALA A CA 1
ATOM 775 C C . ALA A 1 99 ? 9.865 -2.484 -20.531 1.00 93.12 99 ALA A C 1
ATOM 777 O O . ALA A 1 99 ? 10.240 -2.610 -21.699 1.00 93.12 99 ALA A O 1
ATOM 778 N N . ILE A 1 100 ? 10.646 -2.828 -19.494 1.00 93.31 100 ILE A N 1
ATOM 779 C CA . ILE A 1 100 ? 11.993 -3.387 -19.661 1.00 93.31 100 ILE A CA 1
ATOM 780 C C . ILE A 1 100 ? 11.989 -4.669 -20.492 1.00 93.31 100 ILE A C 1
ATOM 782 O O . ILE A 1 100 ? 12.914 -4.870 -21.269 1.00 93.31 100 ILE A O 1
ATOM 786 N N . ALA A 1 101 ? 10.930 -5.481 -20.429 1.00 93.56 101 ALA A N 1
ATOM 787 C CA . ALA A 1 101 ? 10.838 -6.712 -21.209 1.00 93.56 101 ALA A CA 1
ATOM 788 C C . ALA A 1 101 ? 10.849 -6.452 -22.718 1.00 93.56 101 ALA A C 1
ATOM 790 O O . ALA A 1 101 ? 11.415 -7.234 -23.477 1.00 93.56 101 ALA A O 1
ATOM 791 N N . LYS A 1 102 ? 10.287 -5.321 -23.160 1.00 91.69 102 LYS A N 1
ATOM 792 C CA . LYS A 1 102 ? 10.312 -4.920 -24.574 1.00 91.69 102 LYS A CA 1
ATOM 793 C C . LYS A 1 102 ? 11.696 -4.448 -25.022 1.00 91.69 102 LYS A C 1
ATOM 795 O O . LYS A 1 102 ? 12.002 -4.543 -26.204 1.00 91.69 102 LYS A O 1
ATOM 800 N N . LEU A 1 103 ? 12.501 -3.921 -24.099 1.00 91.31 103 LEU A N 1
ATOM 801 C CA . LEU A 1 103 ? 13.824 -3.363 -24.388 1.00 91.31 103 LEU A CA 1
ATOM 802 C C . LEU A 1 103 ? 14.939 -4.406 -24.253 1.00 91.31 103 LEU A C 1
ATOM 804 O O . LEU A 1 103 ? 15.849 -4.438 -25.073 1.00 91.31 103 LEU A O 1
ATOM 808 N N . SER A 1 104 ? 14.874 -5.247 -23.220 1.00 91.50 104 SER A N 1
ATOM 809 C CA . SER A 1 104 ? 15.918 -6.215 -22.868 1.00 91.50 104 SER A CA 1
ATOM 810 C C . SER A 1 104 ? 15.592 -7.653 -23.280 1.00 91.50 104 SER A C 1
ATOM 812 O O . SER A 1 104 ? 16.498 -8.479 -23.346 1.00 91.50 104 SER A O 1
ATOM 814 N N . GLY A 1 105 ? 14.315 -7.971 -23.526 1.00 93.62 105 GLY A N 1
ATOM 815 C CA . GLY A 1 105 ? 13.832 -9.339 -23.736 1.00 93.62 105 GLY A CA 1
ATOM 816 C C . GLY A 1 105 ? 13.579 -10.135 -22.448 1.00 93.62 105 GLY A C 1
ATOM 817 O O . GLY A 1 105 ? 13.131 -11.277 -22.532 1.00 93.62 105 GLY A O 1
ATOM 818 N N . TYR A 1 106 ? 13.828 -9.554 -21.268 1.00 93.00 106 TYR A N 1
ATOM 819 C CA . TYR A 1 106 ? 13.695 -10.230 -19.973 1.00 93.00 106 TYR A CA 1
ATOM 820 C C . TYR A 1 106 ? 12.639 -9.575 -19.076 1.00 93.00 106 TYR A C 1
ATOM 822 O O . TYR A 1 106 ? 12.521 -8.346 -19.065 1.00 93.00 106 TYR A O 1
ATOM 830 N N . PRO A 1 107 ? 11.873 -10.363 -18.299 1.00 94.12 107 PRO A N 1
ATOM 831 C CA . PRO A 1 107 ? 10.859 -9.822 -17.402 1.00 94.12 107 PRO A CA 1
ATOM 832 C C . PRO A 1 107 ? 11.486 -8.978 -16.284 1.00 94.12 107 PRO A C 1
ATOM 834 O O . PRO A 1 107 ? 12.603 -9.236 -15.842 1.00 94.12 107 PRO A O 1
ATOM 837 N N . ALA A 1 108 ? 10.727 -8.006 -15.770 1.00 93.00 108 ALA A N 1
ATOM 838 C CA . ALA A 1 108 ? 11.148 -7.133 -14.670 1.00 93.00 108 ALA A CA 1
ATOM 839 C C . ALA A 1 108 ? 11.665 -7.910 -13.443 1.00 93.00 108 ALA A C 1
ATOM 841 O O . ALA A 1 108 ? 12.657 -7.524 -12.827 1.00 93.00 108 ALA A O 1
ATOM 842 N N . ALA A 1 109 ? 11.035 -9.046 -13.131 1.00 93.44 109 ALA A N 1
ATOM 843 C CA . ALA A 1 109 ? 11.374 -9.892 -11.989 1.00 93.44 109 ALA A CA 1
ATOM 844 C C . ALA A 1 109 ? 12.813 -10.446 -11.999 1.00 93.44 109 ALA A C 1
ATOM 846 O O . ALA A 1 109 ? 13.319 -10.802 -10.936 1.00 93.44 109 ALA A O 1
ATOM 847 N N . ASP A 1 110 ? 13.476 -10.506 -13.159 1.00 92.56 110 ASP A N 1
ATOM 848 C CA . ASP A 1 110 ? 14.864 -10.980 -13.268 1.00 92.56 110 ASP A CA 1
ATOM 849 C C . ASP A 1 110 ? 15.876 -9.949 -12.745 1.00 92.56 110 ASP A C 1
ATOM 851 O O . ASP A 1 110 ? 16.985 -10.307 -12.342 1.00 92.56 110 ASP A O 1
ATOM 855 N N . PHE A 1 111 ? 15.491 -8.672 -12.749 1.00 90.94 111 PHE A N 1
ATOM 856 C CA . PHE A 1 111 ? 16.339 -7.550 -12.355 1.00 90.94 111 PHE A CA 1
ATOM 857 C C . PHE A 1 111 ? 16.147 -7.166 -10.885 1.00 90.94 111 PHE A C 1
ATOM 859 O O . PHE A 1 111 ? 17.087 -6.712 -10.244 1.00 90.94 111 PHE A O 1
ATOM 866 N N . ILE A 1 112 ? 14.941 -7.355 -10.334 1.00 92.56 112 ILE A N 1
ATOM 867 C CA . ILE A 1 112 ? 14.625 -6.969 -8.951 1.00 92.56 112 ILE A CA 1
ATOM 868 C C . ILE A 1 112 ? 15.559 -7.688 -7.971 1.00 92.56 112 ILE A C 1
ATOM 870 O O . ILE A 1 112 ? 15.765 -8.900 -8.064 1.00 92.56 112 ILE A O 1
ATOM 874 N N . ASN A 1 113 ? 16.101 -6.931 -7.017 1.00 89.75 113 ASN A N 1
ATOM 875 C CA . ASN A 1 113 ? 17.095 -7.375 -6.039 1.00 89.75 113 ASN A CA 1
ATOM 876 C C . ASN A 1 113 ? 18.362 -7.973 -6.669 1.00 89.75 113 ASN A C 1
ATOM 878 O O . ASN A 1 113 ? 18.984 -8.849 -6.071 1.00 89.75 113 ASN A O 1
ATOM 882 N N . ASN A 1 114 ? 18.704 -7.561 -7.896 1.00 85.81 114 ASN A N 1
ATOM 883 C CA . ASN A 1 114 ? 19.821 -8.101 -8.676 1.00 85.81 114 ASN A CA 1
ATOM 884 C C . ASN A 1 114 ? 19.787 -9.639 -8.773 1.00 85.81 114 ASN A C 1
ATOM 886 O O . ASN A 1 114 ? 20.820 -10.306 -8.811 1.00 85.81 114 ASN A O 1
ATOM 890 N N . LYS A 1 115 ? 18.579 -10.223 -8.783 1.00 79.62 115 LYS A N 1
ATOM 891 C CA . LYS A 1 115 ? 18.378 -11.663 -8.584 1.00 79.62 115 LYS A CA 1
ATOM 892 C C . LYS A 1 115 ? 19.012 -12.518 -9.677 1.00 79.62 115 LYS A C 1
ATOM 894 O O . LYS A 1 115 ? 19.609 -13.550 -9.382 1.00 79.62 115 LYS A O 1
ATOM 899 N N . ALA A 1 116 ? 18.807 -12.139 -10.933 1.00 82.19 116 ALA A N 1
ATOM 900 C CA . ALA A 1 116 ? 19.361 -12.844 -12.085 1.00 82.19 116 ALA A CA 1
ATOM 901 C C . ALA A 1 116 ? 20.189 -11.920 -12.983 1.00 82.19 116 ALA A C 1
ATOM 903 O O . ALA A 1 116 ? 21.034 -12.400 -13.741 1.00 82.19 116 ALA A O 1
ATOM 904 N N . ARG A 1 117 ? 19.931 -10.608 -12.933 1.00 81.81 117 ARG A N 1
ATOM 905 C CA . ARG A 1 117 ? 20.581 -9.596 -13.767 1.00 81.81 117 ARG A CA 1
ATOM 906 C C . ARG A 1 117 ? 20.818 -8.325 -12.958 1.00 81.81 117 ARG A C 1
ATOM 908 O O . ARG A 1 117 ? 19.921 -7.878 -12.251 1.00 81.81 117 ARG A O 1
ATOM 915 N N . SER A 1 118 ? 21.996 -7.735 -13.123 1.00 81.75 118 SER A N 1
ATOM 916 C CA . SER A 1 118 ? 22.394 -6.431 -12.582 1.00 81.75 118 SER A CA 1
ATOM 917 C C . SER A 1 118 ? 22.932 -5.543 -13.709 1.00 81.75 118 SER A C 1
ATOM 919 O O . SER A 1 118 ? 23.267 -6.041 -14.785 1.00 81.75 118 SER A O 1
ATOM 921 N N . PHE A 1 119 ? 23.002 -4.231 -13.471 1.00 70.62 119 PHE A N 1
ATOM 922 C CA . PHE A 1 119 ? 23.601 -3.262 -14.405 1.00 70.62 119 PHE A CA 1
ATOM 923 C C . PHE A 1 119 ? 25.074 -2.928 -14.087 1.00 70.62 119 PHE A C 1
ATOM 925 O O . PHE A 1 119 ? 25.641 -2.066 -14.754 1.00 70.62 119 PHE A O 1
ATOM 932 N N . ASN A 1 120 ? 25.661 -3.592 -13.084 1.00 63.19 120 ASN A N 1
ATOM 933 C CA . ASN A 1 120 ? 27.068 -3.478 -12.682 1.00 63.19 120 ASN A CA 1
ATOM 934 C C . ASN A 1 120 ? 27.946 -4.472 -13.455 1.00 63.19 120 ASN A C 1
ATOM 936 O O . ASN A 1 120 ? 27.450 -5.604 -13.680 1.00 63.19 120 ASN A O 1
#

Radius of gyration: 41.21 Å; chains: 1; bounding box: 69×26×130 Å